Protein AF-K2AZQ9-F1 (afdb_monomer_lite)

Foldseek 3Di:
DVVVVVVVVVVVVVVVVVCVQLVVLLVLLLVLQVQLVVQLVVLVVCCVVVVNDLAVSLVSNVVSLVSSVVSLVVSCVSHPDHVVVSQVVSCVVPVPDDDNVRSVVVSVVSHDDDPPPPPDD

Structure (mmCIF, N/CA/C/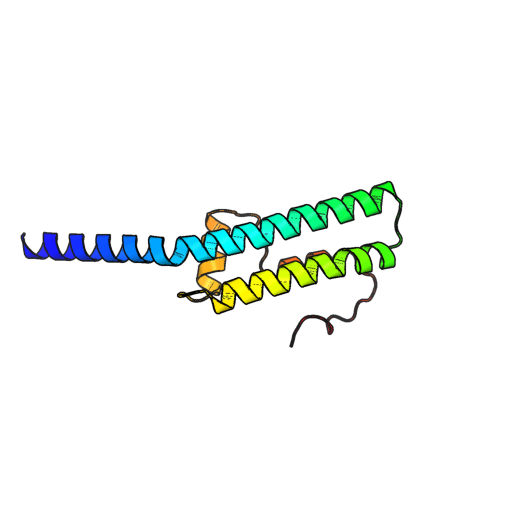O backbone):
data_AF-K2AZQ9-F1
#
_entry.id   AF-K2AZQ9-F1
#
loop_
_atom_site.group_PDB
_atom_site.id
_atom_site.type_symbol
_atom_site.label_atom_id
_atom_site.label_alt_id
_atom_site.label_comp_id
_atom_site.label_asym_id
_atom_site.label_entity_id
_atom_site.label_seq_id
_atom_site.pdbx_PDB_ins_code
_atom_site.Cartn_x
_atom_site.Cartn_y
_atom_site.Cartn_z
_atom_site.occupancy
_atom_site.B_iso_or_equiv
_atom_site.auth_seq_id
_atom_site.auth_comp_id
_atom_site.auth_asym_id
_atom_site.auth_atom_id
_atom_site.pdbx_PDB_model_num
ATOM 1 N N . MET A 1 1 ? -29.817 13.066 36.824 1.00 63.62 1 MET A N 1
ATOM 2 C CA . MET A 1 1 ? -28.479 13.628 36.520 1.00 63.62 1 MET A CA 1
ATOM 3 C C . MET A 1 1 ? -27.357 12.591 36.607 1.00 63.62 1 MET A C 1
ATOM 5 O O . MET A 1 1 ? -26.678 12.427 35.609 1.00 63.62 1 MET A O 1
ATOM 9 N N . LYS A 1 2 ? -27.202 11.823 37.703 1.00 74.19 2 LYS A N 1
ATOM 10 C CA . LYS A 1 2 ? -26.126 10.805 37.834 1.00 74.19 2 LYS A CA 1
ATOM 11 C C . LYS A 1 2 ? -26.073 9.779 36.684 1.00 74.19 2 LYS A C 1
ATOM 13 O O . LYS A 1 2 ? -25.006 9.536 36.141 1.00 74.19 2 LYS A O 1
ATOM 18 N N . TYR A 1 3 ? -27.222 9.246 36.258 1.00 81.12 3 TYR A N 1
ATOM 19 C CA . TYR A 1 3 ? -27.297 8.295 35.138 1.00 81.12 3 TYR A CA 1
ATOM 20 C C . TYR A 1 3 ? -26.881 8.900 33.791 1.00 81.12 3 TYR A C 1
ATOM 22 O O . TYR A 1 3 ? -26.202 8.248 33.011 1.00 81.12 3 TYR A O 1
ATOM 30 N N . ILE A 1 4 ? -27.228 10.168 33.546 1.00 86.62 4 ILE A N 1
ATOM 31 C CA . ILE A 1 4 ? -26.840 10.887 32.324 1.00 86.62 4 ILE A CA 1
ATOM 32 C C . ILE A 1 4 ? -25.318 11.069 32.291 1.00 86.62 4 ILE A C 1
ATOM 34 O O . ILE A 1 4 ? -24.695 10.815 31.265 1.00 86.62 4 ILE A O 1
ATOM 38 N N . SER A 1 5 ? -24.706 11.429 33.425 1.00 85.94 5 SER A N 1
ATOM 39 C CA . SER A 1 5 ? -23.249 11.551 33.548 1.00 85.94 5 SER A CA 1
ATOM 40 C C . SER A 1 5 ? -22.523 10.220 33.331 1.00 85.94 5 SER A C 1
ATOM 42 O O . SER A 1 5 ? -21.489 10.202 32.671 1.00 85.94 5 SER A O 1
ATOM 44 N N . ILE A 1 6 ? -23.069 9.108 33.837 1.00 91.56 6 ILE A N 1
ATOM 45 C CA . ILE A 1 6 ? -22.503 7.767 33.617 1.00 91.56 6 ILE A CA 1
ATOM 46 C C . ILE A 1 6 ? -22.573 7.393 32.132 1.00 91.56 6 ILE A C 1
ATOM 48 O O . ILE A 1 6 ? -21.566 6.974 31.574 1.00 91.56 6 ILE A O 1
ATOM 52 N N . ILE A 1 7 ? -23.717 7.608 31.473 1.00 91.56 7 ILE A N 1
ATOM 53 C CA . ILE A 1 7 ? -23.886 7.315 30.040 1.00 91.56 7 ILE A CA 1
ATOM 54 C C . ILE A 1 7 ? -22.907 8.140 29.192 1.00 91.56 7 ILE A C 1
ATOM 56 O O . ILE A 1 7 ? -22.238 7.590 28.319 1.00 91.56 7 ILE A O 1
ATOM 60 N N . LEU A 1 8 ? -22.779 9.441 29.469 1.00 91.81 8 LEU A N 1
ATOM 61 C CA . LEU A 1 8 ? -21.813 10.314 28.792 1.00 91.81 8 LEU A CA 1
ATOM 62 C C . LEU A 1 8 ? -20.374 9.820 28.969 1.00 91.81 8 LEU A C 1
ATOM 64 O O . LEU A 1 8 ? -19.630 9.750 27.992 1.00 91.81 8 LEU A O 1
ATOM 68 N N . LEU A 1 9 ? -19.994 9.430 30.189 1.00 93.31 9 LEU A N 1
ATOM 69 C CA . LEU A 1 9 ? -18.664 8.893 30.461 1.00 93.31 9 LEU A CA 1
ATOM 70 C C . LEU A 1 9 ? -18.417 7.587 29.693 1.00 93.31 9 LEU A C 1
ATOM 72 O O . LEU A 1 9 ? -17.362 7.430 29.082 1.00 93.31 9 LEU A O 1
ATOM 76 N N . SER A 1 10 ? -19.393 6.676 29.666 1.00 90.50 10 SER A N 1
ATOM 77 C CA . SER A 1 10 ? -19.294 5.422 28.912 1.00 90.50 10 SER A CA 1
ATOM 78 C C . SER A 1 10 ? -19.107 5.664 27.413 1.00 90.50 10 SER A C 1
ATOM 80 O O . SER A 1 10 ? -18.257 5.023 26.800 1.00 90.50 10 SER A O 1
ATOM 82 N N . ILE A 1 11 ? -19.835 6.621 26.827 1.00 92.56 11 ILE A N 1
ATOM 83 C CA . ILE A 1 11 ? -19.680 6.992 25.411 1.00 92.56 11 ILE A CA 1
ATOM 84 C C . ILE A 1 11 ? -18.267 7.523 25.142 1.00 92.56 11 ILE A C 1
ATOM 86 O O . ILE A 1 11 ? -17.626 7.093 24.185 1.00 92.56 11 ILE A O 1
ATOM 90 N N . ILE A 1 12 ? -17.753 8.412 25.998 1.00 91.62 12 ILE A N 1
ATOM 91 C CA . ILE A 1 12 ? -16.397 8.965 25.857 1.00 91.62 12 ILE A CA 1
ATOM 92 C C . ILE A 1 12 ? -15.347 7.850 25.912 1.00 91.62 12 ILE A C 1
ATOM 94 O O . ILE A 1 12 ? -14.459 7.803 25.062 1.00 91.62 12 ILE A O 1
ATOM 98 N N . VAL A 1 13 ? -15.465 6.924 26.866 1.00 92.38 13 VAL A N 1
ATOM 99 C CA . VAL A 1 13 ? -14.538 5.788 27.000 1.00 92.38 13 VAL A CA 1
ATOM 100 C C . VAL A 1 13 ? -14.565 4.900 25.754 1.00 92.38 13 VAL A C 1
ATOM 102 O O . VAL A 1 13 ? -13.505 4.527 25.253 1.00 92.38 13 VAL A O 1
ATOM 105 N N . ILE A 1 14 ? -15.750 4.611 25.210 1.00 89.00 14 ILE A N 1
ATOM 106 C CA . ILE A 1 14 ? -15.897 3.833 23.970 1.00 89.00 14 ILE A CA 1
ATOM 107 C C . ILE A 1 14 ? -15.221 4.547 22.793 1.00 89.00 14 ILE A C 1
ATOM 109 O O . ILE A 1 14 ? -14.503 3.912 22.022 1.00 89.00 14 ILE A O 1
ATOM 113 N N . ILE A 1 15 ? -15.406 5.864 22.667 1.00 86.75 15 ILE A N 1
ATOM 114 C CA . ILE A 1 15 ? -14.768 6.660 21.610 1.00 86.75 15 ILE A CA 1
ATOM 115 C C . ILE A 1 15 ? -13.241 6.605 21.744 1.00 86.75 15 ILE A C 1
ATOM 117 O O . ILE A 1 15 ? -12.550 6.348 20.761 1.00 86.75 15 ILE A O 1
ATOM 121 N N . ILE A 1 16 ? -12.703 6.794 22.951 1.00 86.50 16 ILE A N 1
ATOM 122 C CA . ILE A 1 16 ? -11.254 6.739 23.194 1.00 86.50 16 ILE A CA 1
ATOM 123 C C . ILE A 1 16 ? -10.698 5.351 22.852 1.00 86.50 16 ILE A C 1
ATOM 125 O O . ILE A 1 16 ? -9.686 5.253 22.159 1.00 86.50 16 ILE A O 1
ATOM 129 N N . LEU A 1 17 ? -11.376 4.280 23.272 1.00 84.94 17 LEU A N 1
ATOM 130 C CA . LEU A 1 17 ? -10.987 2.907 22.940 1.00 84.94 17 LEU A CA 1
ATOM 131 C C . LEU A 1 17 ? -10.970 2.671 21.427 1.00 84.94 17 LEU A C 1
ATOM 133 O O . LEU A 1 17 ? -10.007 2.105 20.912 1.00 84.94 17 LEU A O 1
ATOM 137 N N . MET A 1 18 ? -11.978 3.164 20.702 1.00 80.62 18 MET A N 1
ATOM 138 C CA . MET A 1 18 ? -12.003 3.106 19.238 1.00 80.62 18 MET A CA 1
ATOM 139 C C . MET A 1 18 ? -10.779 3.803 18.627 1.00 80.62 18 MET A C 1
ATOM 141 O O . MET A 1 18 ? -10.132 3.241 17.744 1.00 80.62 18 MET A O 1
ATOM 145 N N . PHE A 1 19 ? -10.402 4.992 19.106 1.00 80.44 19 PHE A N 1
ATOM 146 C CA . PHE A 1 19 ? -9.203 5.681 18.613 1.00 80.44 19 PHE A CA 1
ATOM 147 C C . PHE A 1 19 ? -7.917 4.901 18.908 1.00 80.44 19 PHE A C 1
ATOM 149 O O . PHE A 1 19 ? -7.085 4.748 18.013 1.00 80.44 19 PHE A O 1
ATOM 156 N N . ILE A 1 20 ? -7.762 4.361 20.119 1.00 81.69 20 ILE A N 1
ATOM 157 C CA . ILE A 1 20 ? -6.575 3.579 20.508 1.00 81.69 20 ILE A CA 1
ATOM 158 C C . ILE A 1 20 ? -6.425 2.333 19.628 1.00 81.69 20 ILE A C 1
ATOM 160 O O . ILE A 1 20 ? -5.324 2.027 19.180 1.00 81.69 20 ILE A O 1
ATOM 164 N N . ILE A 1 21 ? -7.529 1.642 19.342 1.00 80.62 21 ILE A N 1
ATOM 165 C CA . ILE A 1 21 ? -7.530 0.411 18.544 1.00 80.62 21 ILE A CA 1
ATOM 166 C C . ILE A 1 21 ? -7.255 0.702 17.061 1.00 80.62 21 ILE A C 1
ATOM 168 O O . ILE A 1 21 ? -6.559 -0.062 16.394 1.00 80.62 21 ILE A O 1
ATOM 172 N N . THR A 1 22 ? -7.781 1.807 16.529 1.00 78.81 22 THR A N 1
ATOM 173 C CA . THR A 1 22 ? -7.679 2.124 15.094 1.00 78.81 22 THR A CA 1
ATOM 174 C C . THR A 1 22 ? -6.379 2.823 14.702 1.00 78.81 22 THR A C 1
ATOM 176 O O . THR A 1 22 ? -5.876 2.602 13.597 1.00 78.81 22 THR A O 1
ATOM 179 N N . THR A 1 23 ? -5.802 3.630 15.596 1.00 82.88 23 THR A N 1
ATOM 180 C CA . THR A 1 23 ? -4.610 4.447 15.312 1.00 82.88 23 THR A CA 1
ATOM 181 C C . THR A 1 23 ? -3.409 3.629 14.813 1.00 82.88 23 THR A C 1
ATOM 183 O O . THR A 1 23 ? -2.839 4.006 13.787 1.00 82.88 23 THR A O 1
ATOM 186 N N . PRO A 1 24 ? -3.021 2.494 15.433 1.00 87.06 24 PRO A N 1
ATOM 187 C CA . PRO A 1 24 ? -1.880 1.703 14.971 1.00 87.06 24 PRO A CA 1
ATOM 188 C C . PRO A 1 24 ? -2.066 1.182 13.544 1.00 87.06 24 PRO A C 1
ATOM 190 O O . PRO A 1 24 ? -1.161 1.297 12.718 1.00 87.06 24 PRO A O 1
ATOM 193 N N . THR A 1 25 ? -3.255 0.661 13.224 1.00 88.88 25 THR A N 1
ATOM 194 C CA . THR A 1 25 ? -3.558 0.132 11.889 1.00 88.88 25 THR A CA 1
ATOM 195 C C . THR A 1 25 ? -3.553 1.240 10.837 1.00 88.88 25 THR A C 1
ATOM 197 O O . THR A 1 25 ? -2.974 1.070 9.764 1.00 88.88 25 THR A O 1
ATOM 200 N N . VAL A 1 26 ? -4.153 2.394 11.144 1.00 86.19 26 VAL A N 1
ATOM 201 C CA . VAL A 1 26 ? -4.190 3.548 10.232 1.00 86.19 26 VAL A CA 1
ATOM 202 C C . VAL A 1 26 ? -2.790 4.118 9.995 1.00 86.19 26 VAL A C 1
ATOM 204 O O . VAL A 1 26 ? -2.442 4.438 8.855 1.00 86.19 26 VAL A O 1
ATOM 207 N N . ASN A 1 27 ? -1.963 4.199 11.039 1.00 87.81 27 ASN A N 1
ATOM 208 C CA . ASN A 1 27 ? -0.574 4.638 10.927 1.00 87.81 27 ASN A CA 1
ATOM 209 C C . ASN A 1 27 ? 0.251 3.668 10.084 1.00 87.81 27 ASN A C 1
ATOM 211 O O . ASN A 1 27 ? 0.975 4.104 9.190 1.00 87.81 27 ASN A O 1
ATOM 215 N N . LYS A 1 28 ? 0.098 2.359 10.310 1.00 89.25 28 LYS A N 1
ATOM 216 C CA . LYS A 1 28 ? 0.797 1.333 9.532 1.00 89.25 28 LYS A CA 1
ATOM 217 C C . LYS A 1 28 ? 0.398 1.373 8.056 1.00 89.25 28 LYS A C 1
ATOM 219 O O . LYS A 1 28 ? 1.274 1.393 7.199 1.00 89.25 28 LYS A O 1
ATOM 224 N N . LEU A 1 29 ? -0.898 1.485 7.751 1.00 89.06 29 LEU A N 1
ATOM 225 C CA . LEU A 1 29 ? -1.379 1.659 6.376 1.00 89.06 29 LEU A CA 1
ATOM 226 C C . LEU A 1 29 ? -0.803 2.927 5.732 1.00 89.06 29 LEU A C 1
ATOM 228 O O . LEU A 1 29 ? -0.328 2.901 4.597 1.00 89.06 29 LEU A O 1
ATOM 232 N N . SER A 1 30 ? -0.813 4.034 6.476 1.00 86.00 30 SER A N 1
ATOM 233 C CA . SER A 1 30 ? -0.253 5.310 6.024 1.00 86.00 30 SER A CA 1
ATOM 234 C C . SER A 1 30 ? 1.247 5.222 5.752 1.00 86.00 30 SER A C 1
ATOM 236 O O . SER A 1 30 ? 1.729 5.883 4.834 1.00 86.00 30 SER A O 1
ATOM 238 N N . TYR A 1 31 ? 1.976 4.422 6.533 1.00 89.31 31 TYR A N 1
ATOM 239 C CA . TYR A 1 31 ? 3.392 4.140 6.323 1.00 89.31 31 TYR A CA 1
ATOM 240 C C . TYR A 1 31 ? 3.614 3.300 5.059 1.00 89.31 31 TYR A C 1
ATOM 242 O O . TYR A 1 31 ? 4.351 3.744 4.183 1.00 89.31 31 TYR A O 1
ATOM 250 N N . CYS A 1 32 ? 2.895 2.180 4.893 1.00 89.38 32 CYS A N 1
ATOM 251 C CA . CYS A 1 32 ? 2.967 1.336 3.688 1.00 89.38 32 CYS A CA 1
ATOM 252 C C . CYS A 1 32 ? 2.792 2.151 2.396 1.00 89.38 32 CYS A C 1
ATOM 254 O O . CYS A 1 32 ? 3.508 1.970 1.414 1.00 89.38 32 CYS A O 1
ATOM 256 N N . LEU A 1 33 ? 1.821 3.065 2.398 1.00 86.06 33 LEU A N 1
ATOM 257 C CA . LEU A 1 33 ? 1.525 3.916 1.248 1.00 86.06 33 LEU A CA 1
ATOM 258 C C . LEU A 1 33 ? 2.572 4.999 1.023 1.00 86.06 33 LEU A C 1
ATOM 260 O O . LEU A 1 33 ? 2.825 5.376 -0.118 1.00 86.06 33 LEU A O 1
ATOM 264 N N . ASN A 1 34 ? 3.155 5.527 2.096 1.00 87.94 34 ASN A N 1
ATOM 265 C CA . ASN A 1 34 ? 4.220 6.508 1.983 1.00 87.94 34 ASN A CA 1
ATOM 266 C C . ASN A 1 34 ? 5.467 5.884 1.352 1.00 87.94 34 ASN A C 1
ATOM 268 O O . ASN A 1 34 ? 5.988 6.447 0.395 1.00 87.94 34 ASN A O 1
ATOM 272 N N . GLU A 1 35 ? 5.871 4.705 1.827 1.00 90.75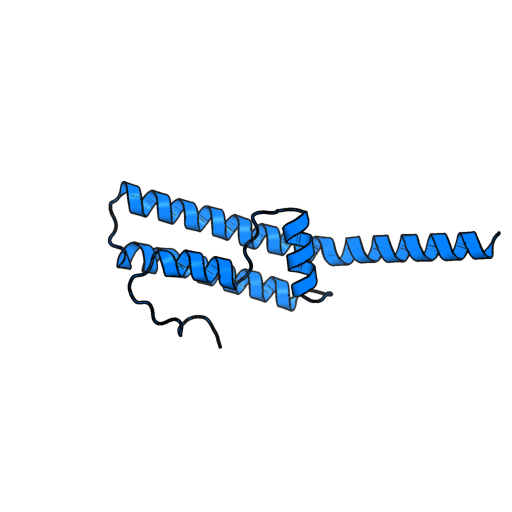 35 GLU A N 1
ATOM 273 C CA . GLU A 1 35 ? 6.979 3.938 1.248 1.00 90.75 35 GLU A CA 1
ATOM 274 C C . GLU A 1 35 ? 6.715 3.620 -0.225 1.00 90.75 35 GLU A C 1
ATOM 276 O O . GLU A 1 35 ? 7.531 3.954 -1.079 1.00 90.75 35 GLU A O 1
ATOM 281 N N . TYR A 1 36 ? 5.528 3.092 -0.549 1.00 89.56 36 TYR A N 1
ATOM 282 C CA . TYR A 1 36 ? 5.135 2.846 -1.938 1.00 89.56 36 TYR A CA 1
ATOM 283 C C . TYR A 1 36 ? 5.258 4.101 -2.813 1.00 89.56 36 TYR A C 1
ATOM 285 O O . TYR A 1 36 ? 5.878 4.056 -3.871 1.00 89.56 36 TYR A O 1
ATOM 293 N N . ASN A 1 37 ? 4.697 5.232 -2.373 1.00 87.88 37 ASN A N 1
ATOM 294 C CA . ASN A 1 37 ? 4.727 6.473 -3.146 1.00 87.88 37 ASN A CA 1
ATOM 295 C C . ASN A 1 37 ? 6.152 7.003 -3.335 1.00 87.88 37 ASN A C 1
ATOM 297 O O . ASN A 1 37 ? 6.465 7.514 -4.408 1.00 87.88 37 ASN A O 1
ATOM 301 N N . ILE A 1 38 ? 7.003 6.910 -2.310 1.00 91.19 38 ILE A N 1
ATOM 302 C CA . ILE A 1 38 ? 8.403 7.338 -2.391 1.00 91.19 38 ILE A CA 1
ATOM 303 C C . ILE A 1 38 ? 9.151 6.458 -3.390 1.00 91.19 38 ILE A C 1
ATOM 305 O O . ILE A 1 38 ? 9.729 6.982 -4.342 1.00 91.19 38 ILE A O 1
ATOM 309 N N . SER A 1 39 ? 9.091 5.137 -3.219 1.00 92.62 39 SER A N 1
ATOM 310 C CA . SER A 1 39 ? 9.754 4.188 -4.112 1.00 92.62 39 SER A CA 1
ATOM 311 C C . SER A 1 39 ? 9.266 4.347 -5.549 1.00 92.62 39 SER A C 1
ATOM 313 O O . SER A 1 39 ? 10.079 4.477 -6.460 1.00 92.62 39 SER A O 1
ATOM 315 N N . MET A 1 40 ? 7.950 4.420 -5.760 1.00 89.12 40 MET A N 1
ATOM 316 C CA . MET A 1 40 ? 7.374 4.525 -7.098 1.00 89.12 40 MET A CA 1
ATOM 317 C C . MET A 1 40 ? 7.723 5.852 -7.779 1.00 89.12 40 MET A C 1
ATOM 319 O O . MET A 1 40 ? 8.056 5.871 -8.962 1.00 89.12 40 MET A O 1
ATOM 323 N N . ASN A 1 41 ? 7.711 6.967 -7.041 1.00 89.62 41 ASN A N 1
ATOM 324 C CA . ASN A 1 41 ? 8.150 8.253 -7.584 1.00 89.62 41 ASN A CA 1
ATOM 325 C C . ASN A 1 41 ? 9.636 8.243 -7.947 1.00 89.62 41 ASN A C 1
ATOM 327 O O . ASN A 1 41 ? 9.996 8.785 -8.990 1.00 89.62 41 ASN A O 1
ATOM 331 N N . ASN A 1 42 ? 10.487 7.616 -7.133 1.00 92.19 42 ASN A N 1
ATOM 332 C CA . ASN A 1 42 ? 11.910 7.485 -7.443 1.00 92.19 42 ASN A CA 1
ATOM 333 C C . ASN A 1 42 ? 12.118 6.683 -8.733 1.00 92.19 42 ASN A C 1
ATOM 335 O O . ASN A 1 42 ? 12.856 7.127 -9.611 1.00 92.19 42 ASN A O 1
ATOM 339 N N . THR A 1 43 ? 11.403 5.569 -8.897 1.00 90.62 43 THR A N 1
ATOM 340 C CA . THR A 1 43 ? 11.430 4.755 -10.122 1.00 90.62 43 THR A CA 1
ATOM 341 C C . THR A 1 43 ? 10.918 5.529 -11.333 1.00 90.62 43 THR A C 1
ATOM 343 O O . THR A 1 43 ? 11.533 5.493 -12.396 1.00 90.62 43 THR A O 1
ATOM 346 N N . LEU A 1 44 ? 9.842 6.305 -11.183 1.00 87.44 44 LEU A N 1
ATOM 347 C CA . LEU A 1 44 ? 9.334 7.170 -12.249 1.00 87.44 44 LEU A CA 1
ATOM 348 C C . LEU A 1 44 ? 10.354 8.237 -12.659 1.00 87.44 44 LEU A C 1
ATOM 350 O O . LEU A 1 44 ? 10.561 8.449 -13.857 1.00 87.44 44 LEU A O 1
ATOM 354 N N . VAL A 1 45 ? 10.993 8.897 -11.691 1.00 92.25 45 VAL A N 1
ATOM 355 C CA . VAL A 1 45 ? 12.042 9.896 -11.941 1.00 92.25 45 VAL A CA 1
ATOM 356 C C . VAL A 1 45 ? 13.228 9.255 -12.660 1.00 92.25 45 VAL A C 1
ATOM 358 O O . VAL A 1 45 ? 13.624 9.771 -13.705 1.00 92.25 45 VAL A O 1
ATOM 361 N N . ALA A 1 46 ? 13.718 8.112 -12.171 1.00 92.88 46 ALA A N 1
ATOM 362 C CA . ALA A 1 46 ? 14.808 7.357 -12.788 1.00 92.88 46 ALA A CA 1
ATOM 363 C C . ALA A 1 46 ? 14.466 6.936 -14.226 1.00 92.88 46 ALA A C 1
ATOM 365 O O . ALA A 1 46 ? 15.248 7.171 -15.149 1.00 92.88 46 ALA A O 1
ATOM 366 N N . SER A 1 47 ? 13.250 6.423 -14.450 1.00 91.69 47 SER A N 1
ATOM 367 C CA . SER A 1 47 ? 12.798 6.018 -15.786 1.00 91.69 47 SER A CA 1
ATOM 368 C C . SER A 1 47 ? 12.829 7.171 -16.789 1.00 91.69 47 SER A C 1
ATOM 370 O O . SER A 1 47 ? 13.207 6.980 -17.945 1.00 91.69 47 SER A O 1
ATOM 372 N N . ARG A 1 48 ? 12.489 8.389 -16.344 1.00 90.94 48 ARG A N 1
ATOM 373 C CA . ARG A 1 48 ? 12.497 9.589 -17.187 1.00 90.94 48 ARG A CA 1
ATOM 374 C C . ARG A 1 48 ? 13.911 10.096 -17.433 1.00 90.94 48 ARG A C 1
ATOM 376 O O . ARG A 1 48 ? 14.224 10.442 -18.571 1.00 90.94 48 ARG A O 1
ATOM 383 N N . SER A 1 49 ? 14.756 10.148 -16.401 1.00 95.75 49 SER A N 1
ATOM 384 C CA . SER A 1 49 ? 16.134 10.638 -16.534 1.00 95.75 49 SER A CA 1
ATOM 385 C C . SER A 1 49 ? 16.991 9.720 -17.398 1.00 95.75 49 SER A C 1
ATOM 387 O O . SER A 1 49 ? 17.781 10.196 -18.208 1.00 95.75 49 SER A O 1
ATOM 389 N N . GLU A 1 50 ? 16.802 8.410 -17.266 1.00 94.38 50 GLU A N 1
ATOM 390 C CA . GLU A 1 50 ? 17.575 7.394 -17.984 1.00 94.38 50 GLU A CA 1
ATOM 391 C C . GLU A 1 50 ? 16.895 6.917 -19.275 1.00 94.38 50 GLU A C 1
ATOM 393 O O . GLU A 1 50 ? 17.429 6.049 -19.964 1.00 94.38 50 GLU A O 1
ATOM 398 N N . LYS A 1 51 ? 15.726 7.478 -19.617 1.00 91.31 51 LYS A N 1
ATOM 399 C CA . LYS A 1 51 ? 14.930 7.117 -20.803 1.00 91.31 51 LYS A CA 1
ATOM 400 C C . LYS A 1 51 ? 14.692 5.606 -20.909 1.00 91.31 51 LYS A C 1
ATOM 402 O O . LYS A 1 51 ? 14.915 5.004 -21.959 1.00 91.31 51 LYS A O 1
ATOM 407 N N . TRP A 1 52 ? 14.265 4.988 -19.810 1.00 90.94 52 TRP A N 1
ATOM 408 C CA . TRP A 1 52 ? 13.958 3.560 -19.787 1.00 90.94 52 TRP A CA 1
ATOM 409 C C . TRP A 1 52 ? 12.855 3.211 -20.786 1.00 90.94 52 TRP A C 1
ATOM 411 O O . TRP A 1 52 ? 11.940 4.002 -21.030 1.00 90.94 52 TRP A O 1
ATOM 421 N N . SER A 1 53 ? 12.918 1.993 -21.328 1.00 88.75 53 SER A N 1
ATOM 422 C CA . SER A 1 53 ? 11.756 1.411 -21.991 1.00 88.75 53 SER A CA 1
ATOM 423 C C . SER A 1 53 ? 10.633 1.206 -20.973 1.00 88.75 53 SER A C 1
ATOM 425 O O . SER A 1 53 ? 10.875 1.096 -19.765 1.00 88.75 53 SER A O 1
ATOM 427 N N . LYS A 1 54 ? 9.391 1.142 -21.456 1.00 83.69 54 LYS A N 1
ATOM 428 C CA . LYS A 1 54 ? 8.235 0.912 -20.583 1.00 83.69 54 LYS A CA 1
ATOM 429 C C . LYS A 1 54 ? 8.322 -0.448 -19.887 1.00 83.69 54 LYS A C 1
ATOM 431 O O . LYS A 1 54 ? 7.974 -0.554 -18.719 1.00 83.69 54 LYS A O 1
ATOM 436 N N . GLU A 1 55 ? 8.875 -1.457 -20.554 1.00 86.88 55 GLU A N 1
ATOM 437 C CA . GLU A 1 55 ? 9.115 -2.788 -19.988 1.00 86.88 55 GLU A CA 1
ATOM 438 C C . GLU A 1 55 ? 10.091 -2.720 -18.812 1.00 86.88 55 GLU A C 1
ATOM 440 O O . GLU A 1 55 ? 9.829 -3.296 -17.760 1.00 86.88 55 GLU A O 1
ATOM 445 N N . LYS A 1 56 ? 11.186 -1.960 -18.948 1.00 88.50 56 LYS A N 1
ATOM 446 C CA . LYS A 1 56 ? 12.134 -1.772 -17.846 1.00 88.50 56 LYS A CA 1
ATOM 447 C C . LYS A 1 56 ? 11.485 -1.013 -16.688 1.00 88.50 56 LYS A C 1
ATOM 449 O O . LYS A 1 56 ? 11.615 -1.432 -15.545 1.00 88.50 56 LYS A O 1
ATOM 454 N N . ALA A 1 57 ? 10.753 0.067 -16.967 1.00 87.25 57 ALA A N 1
ATOM 455 C CA . ALA A 1 57 ? 10.029 0.806 -15.929 1.00 87.25 57 ALA A CA 1
ATOM 456 C C . ALA A 1 57 ? 9.001 -0.073 -15.190 1.00 87.25 57 ALA A C 1
ATOM 458 O O . ALA A 1 57 ? 8.853 0.042 -13.973 1.00 87.25 57 ALA A O 1
ATOM 459 N N . CYS A 1 58 ? 8.336 -0.974 -15.913 1.00 87.25 58 CYS A N 1
ATOM 460 C CA . CYS A 1 58 ? 7.407 -1.949 -15.357 1.00 87.25 58 CYS A CA 1
ATOM 461 C C . CYS A 1 58 ? 8.116 -2.963 -14.443 1.00 87.25 58 CYS A C 1
ATOM 463 O O . CYS A 1 58 ? 7.738 -3.106 -13.280 1.00 87.25 58 CYS A O 1
ATOM 465 N N . GLU A 1 5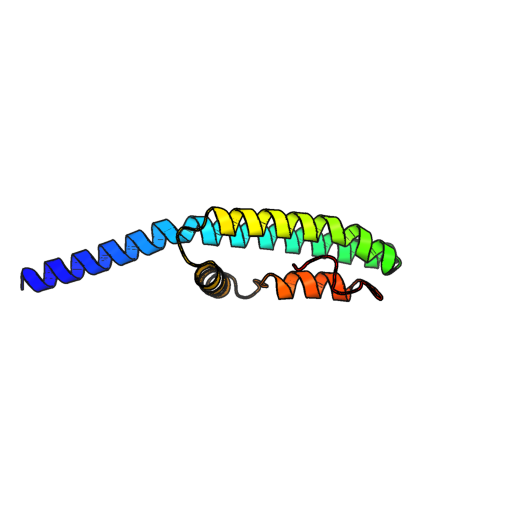9 ? 9.180 -3.619 -14.914 1.00 90.12 59 GLU A N 1
ATOM 466 C CA . GLU A 1 59 ? 9.903 -4.619 -14.114 1.00 90.12 59 GLU A CA 1
ATOM 467 C C . GLU A 1 59 ? 10.542 -4.009 -12.853 1.00 90.12 59 GLU A C 1
ATOM 469 O O . GLU A 1 59 ? 10.478 -4.613 -11.784 1.00 90.12 59 GLU A O 1
ATOM 474 N N . GLU A 1 60 ? 11.041 -2.773 -12.925 1.00 90.75 60 GLU A N 1
ATOM 475 C CA . GLU A 1 60 ? 11.549 -2.033 -11.756 1.00 90.75 60 GLU A CA 1
ATOM 476 C C . GLU A 1 60 ? 10.425 -1.582 -10.798 1.00 90.75 60 GLU A C 1
ATOM 478 O O . GLU A 1 60 ? 10.633 -1.421 -9.593 1.00 90.75 60 GLU A O 1
ATOM 483 N N . GLY A 1 61 ? 9.201 -1.392 -11.300 1.00 89.69 61 GLY A N 1
ATOM 484 C CA . GLY A 1 61 ? 8.026 -1.058 -10.487 1.00 89.69 61 GLY A CA 1
ATOM 485 C C . GLY A 1 61 ? 7.407 -2.261 -9.764 1.00 89.69 61 GLY A C 1
ATOM 486 O O . GLY A 1 61 ? 6.779 -2.104 -8.712 1.00 89.69 61 GLY A O 1
ATOM 487 N N . LYS A 1 62 ? 7.587 -3.471 -10.296 1.00 90.06 62 LYS A N 1
ATOM 488 C CA . LYS A 1 62 ? 7.033 -4.723 -9.760 1.00 90.06 62 LYS A CA 1
ATOM 489 C C . LYS A 1 62 ? 7.438 -5.030 -8.309 1.00 90.06 62 LYS A C 1
ATOM 491 O O . LYS A 1 62 ? 6.539 -5.317 -7.513 1.00 90.06 62 LYS A O 1
ATOM 496 N N . PRO A 1 63 ? 8.720 -4.938 -7.895 1.00 91.25 63 PRO A N 1
ATOM 497 C CA . PRO A 1 63 ? 9.097 -5.173 -6.498 1.00 91.25 63 PRO A CA 1
ATOM 498 C C . PRO A 1 63 ? 8.463 -4.155 -5.537 1.00 91.25 63 PRO A C 1
ATOM 500 O O . PRO A 1 63 ? 8.138 -4.495 -4.400 1.00 91.25 63 PRO A O 1
ATOM 503 N N . ILE A 1 64 ? 8.212 -2.926 -5.994 1.00 91.69 64 ILE A N 1
ATOM 504 C CA . ILE A 1 64 ? 7.561 -1.872 -5.201 1.00 91.69 64 ILE A CA 1
ATOM 505 C C . ILE A 1 64 ? 6.097 -2.234 -4.941 1.00 91.69 64 ILE A C 1
ATOM 507 O O . ILE A 1 64 ? 5.596 -2.077 -3.824 1.00 91.69 64 ILE A O 1
ATOM 511 N N . LEU A 1 65 ? 5.417 -2.769 -5.958 1.00 89.50 65 LEU A N 1
ATOM 512 C CA . LEU A 1 65 ? 4.046 -3.248 -5.828 1.00 89.50 65 LEU A CA 1
ATOM 513 C C . LEU A 1 65 ? 3.953 -4.490 -4.925 1.00 89.50 65 LEU A C 1
ATOM 515 O O . LEU A 1 65 ? 3.039 -4.581 -4.106 1.00 89.50 65 LEU A O 1
ATOM 519 N N . GLN A 1 66 ? 4.920 -5.409 -5.007 1.00 89.88 66 GLN A N 1
ATOM 520 C CA . GLN A 1 66 ? 5.008 -6.563 -4.102 1.00 89.88 66 GLN A CA 1
ATOM 521 C C . GLN A 1 66 ? 5.236 -6.138 -2.646 1.00 89.88 66 GLN A C 1
ATOM 523 O O . GLN A 1 66 ? 4.555 -6.635 -1.748 1.00 89.88 66 GLN A O 1
ATOM 528 N N . MET A 1 67 ? 6.140 -5.182 -2.409 1.00 91.06 67 MET A N 1
ATOM 529 C CA . MET A 1 67 ? 6.367 -4.594 -1.086 1.00 91.06 67 MET A CA 1
ATOM 530 C C . MET A 1 67 ? 5.076 -3.980 -0.532 1.00 91.06 67 MET A C 1
ATOM 532 O O . MET A 1 67 ? 4.710 -4.228 0.620 1.00 91.06 67 MET A O 1
ATOM 536 N N . TRP A 1 68 ? 4.361 -3.213 -1.359 1.00 90.19 68 TRP A N 1
ATOM 537 C CA . TRP A 1 68 ? 3.074 -2.641 -0.980 1.00 90.19 68 TRP A CA 1
ATOM 538 C C . TRP A 1 68 ? 2.038 -3.724 -0.646 1.00 90.19 68 TRP A C 1
ATOM 540 O O . TRP A 1 68 ? 1.398 -3.632 0.401 1.00 90.19 68 TRP A O 1
ATOM 550 N N . SER A 1 69 ? 1.915 -4.768 -1.473 1.00 89.50 69 SER A N 1
ATOM 551 C CA . SER A 1 69 ? 0.965 -5.870 -1.261 1.00 89.50 69 SER A CA 1
ATOM 552 C C . SER A 1 69 ? 1.251 -6.613 0.047 1.00 89.50 69 SER A C 1
ATOM 554 O O . SER A 1 69 ? 0.348 -6.788 0.866 1.00 89.50 69 SER A O 1
ATOM 556 N N . ALA A 1 70 ? 2.517 -6.947 0.318 1.00 91.19 70 ALA A N 1
ATOM 557 C CA . ALA A 1 70 ? 2.921 -7.578 1.573 1.00 91.19 70 ALA A CA 1
ATOM 558 C C . ALA A 1 70 ? 2.616 -6.689 2.793 1.00 91.19 70 ALA A C 1
ATOM 560 O O . ALA A 1 70 ? 2.097 -7.160 3.810 1.00 91.19 70 ALA A O 1
ATOM 561 N N . CYS A 1 71 ? 2.887 -5.385 2.689 1.00 91.31 71 CYS A N 1
ATOM 562 C CA . CYS A 1 71 ? 2.590 -4.430 3.753 1.00 91.31 71 CYS A CA 1
ATOM 563 C C . CYS A 1 71 ? 1.075 -4.308 3.991 1.00 91.31 71 CYS A C 1
ATOM 565 O O . CYS A 1 71 ? 0.625 -4.375 5.137 1.00 91.31 71 CYS A O 1
ATOM 567 N N . ASN A 1 72 ? 0.280 -4.212 2.921 1.00 89.69 72 ASN A N 1
ATOM 568 C CA . ASN A 1 72 ? -1.181 -4.158 2.975 1.00 89.69 72 ASN A CA 1
ATOM 569 C C . ASN A 1 72 ? -1.777 -5.433 3.593 1.00 89.69 72 ASN A C 1
ATOM 571 O O . ASN A 1 72 ? -2.599 -5.345 4.504 1.00 89.69 72 ASN A O 1
ATOM 575 N N . ALA A 1 73 ? -1.308 -6.613 3.184 1.00 90.06 73 ALA A N 1
ATOM 576 C CA . ALA A 1 73 ? -1.719 -7.887 3.772 1.00 90.06 73 ALA A CA 1
ATOM 577 C C . ALA A 1 73 ? -1.405 -7.940 5.277 1.00 90.06 73 ALA A C 1
ATOM 579 O O . ALA A 1 73 ? -2.241 -8.350 6.083 1.00 90.06 73 ALA A O 1
ATOM 580 N N . SER A 1 74 ? -0.237 -7.438 5.688 1.00 90.69 74 SER A N 1
ATOM 581 C CA . SER A 1 74 ? 0.133 -7.346 7.104 1.00 90.69 74 SER A CA 1
ATOM 582 C C . SER A 1 74 ? -0.745 -6.362 7.891 1.00 90.69 74 SER A C 1
ATOM 584 O O . SER A 1 74 ? -0.994 -6.571 9.079 1.00 90.69 74 SER A O 1
ATOM 586 N N . VAL A 1 75 ? -1.226 -5.282 7.266 1.00 89.94 75 VAL A N 1
ATOM 587 C CA . VAL A 1 75 ? -2.219 -4.374 7.868 1.00 89.94 75 VAL A CA 1
ATOM 588 C C . VAL A 1 75 ? -3.565 -5.083 8.018 1.00 89.94 75 VAL A C 1
ATOM 590 O O . VAL A 1 75 ? -4.175 -4.987 9.081 1.00 89.94 75 VAL A O 1
ATOM 593 N N . GLN A 1 76 ? -4.008 -5.814 6.991 1.00 88.56 76 GLN A N 1
ATOM 594 C CA . GLN A 1 76 ? -5.268 -6.563 7.007 1.00 88.56 76 GLN A CA 1
ATOM 595 C C . GLN A 1 76 ? -5.287 -7.629 8.105 1.00 88.56 76 GLN A C 1
ATOM 597 O O . GLN A 1 76 ? -6.241 -7.686 8.875 1.00 88.56 76 GLN A O 1
ATOM 602 N N . GLN A 1 77 ? -4.215 -8.413 8.234 1.00 89.12 77 GLN A N 1
ATOM 603 C CA . GLN A 1 77 ? -4.102 -9.470 9.247 1.00 89.12 77 GLN A CA 1
ATOM 604 C C . GLN A 1 77 ? -4.072 -8.937 10.686 1.00 89.12 77 GLN A C 1
ATOM 606 O O . GLN A 1 77 ? -4.522 -9.616 11.603 1.00 89.12 77 GLN A O 1
ATOM 611 N N . GLN A 1 78 ? -3.527 -7.737 10.896 1.00 87.31 78 GLN A N 1
ATOM 612 C CA . GLN A 1 78 ? -3.389 -7.133 12.227 1.00 87.31 78 GLN A CA 1
ATOM 613 C C . GLN A 1 78 ? -4.536 -6.180 12.575 1.00 87.31 78 GLN A C 1
ATOM 615 O O . GLN A 1 78 ? -4.532 -5.579 13.652 1.00 87.31 78 GLN A O 1
ATOM 620 N N . SER A 1 79 ? -5.498 -5.981 11.671 1.00 86.50 79 SER A N 1
ATOM 621 C CA . SER A 1 79 ? -6.576 -5.034 11.910 1.00 86.50 79 SER A CA 1
ATOM 622 C C . SER A 1 79 ? -7.646 -5.630 12.816 1.00 86.50 79 SER A C 1
ATOM 624 O O . SER A 1 79 ? -8.234 -6.665 12.521 1.00 86.50 79 SER A O 1
ATOM 626 N N . LEU A 1 80 ? -7.941 -4.923 13.905 1.00 86.00 80 LEU A N 1
ATOM 627 C CA . LEU A 1 80 ? -9.049 -5.239 14.811 1.00 86.00 80 LEU A CA 1
ATOM 628 C C . LEU A 1 80 ? -10.388 -4.652 14.335 1.00 86.00 80 LEU A C 1
ATOM 630 O O . LEU A 1 80 ? -11.414 -4.833 14.987 1.00 86.00 80 LEU A O 1
ATOM 634 N N . ILE A 1 81 ? -10.384 -3.927 13.214 1.00 84.12 81 ILE A N 1
ATOM 635 C CA . ILE A 1 81 ? -11.569 -3.323 12.606 1.00 84.12 81 ILE A CA 1
ATOM 636 C C . ILE A 1 81 ? -11.627 -3.661 11.110 1.00 84.12 81 ILE A C 1
ATOM 638 O O . ILE A 1 81 ? -10.609 -3.998 10.511 1.00 84.12 81 ILE A O 1
ATOM 642 N N . PRO A 1 82 ? -12.795 -3.559 10.455 1.00 86.25 82 PRO A N 1
ATOM 643 C CA . PRO A 1 82 ? -12.884 -3.813 9.021 1.00 86.25 82 PRO A CA 1
ATOM 644 C C . PRO A 1 82 ? -11.922 -2.920 8.224 1.00 86.25 82 PRO A C 1
ATOM 646 O O . PRO A 1 82 ? -11.956 -1.693 8.357 1.00 86.25 82 PRO A O 1
ATOM 649 N N . ILE A 1 83 ? -11.112 -3.512 7.339 1.00 84.12 83 ILE A N 1
ATOM 650 C CA . ILE A 1 83 ? -10.094 -2.774 6.570 1.00 84.12 83 ILE A CA 1
ATOM 651 C C . ILE A 1 83 ? -10.693 -1.628 5.739 1.00 84.12 83 ILE A C 1
ATOM 653 O O . ILE A 1 83 ? -10.087 -0.570 5.587 1.00 84.12 83 ILE A O 1
ATOM 657 N N . ALA A 1 84 ? -11.933 -1.779 5.266 1.00 84.31 84 ALA A N 1
ATOM 658 C CA . ALA A 1 84 ? -12.652 -0.723 4.558 1.00 84.31 84 ALA A CA 1
ATOM 659 C C . ALA A 1 84 ? -12.823 0.550 5.411 1.00 84.31 84 ALA A C 1
ATOM 661 O O . ALA A 1 84 ? -12.748 1.663 4.887 1.00 84.31 84 ALA A O 1
ATOM 662 N N . LEU A 1 85 ? -13.033 0.403 6.723 1.00 84.06 85 LEU A N 1
ATOM 663 C CA . LEU A 1 85 ? -13.110 1.528 7.652 1.00 84.06 85 LEU A CA 1
ATOM 664 C C . LEU A 1 85 ? -11.725 2.148 7.872 1.00 84.06 85 LEU A C 1
ATOM 666 O O . LEU A 1 85 ? -11.607 3.371 7.847 1.00 84.06 85 LEU A O 1
ATOM 670 N N . VAL A 1 86 ? -10.680 1.322 7.993 1.00 85.31 86 VAL A N 1
ATOM 671 C CA . VAL A 1 86 ? -9.283 1.783 8.084 1.00 85.31 86 VAL A CA 1
ATOM 672 C C . VAL A 1 86 ? -8.929 2.656 6.880 1.00 85.31 86 VAL A C 1
ATOM 674 O O . VAL A 1 86 ? -8.439 3.764 7.070 1.00 85.31 86 VAL A O 1
ATOM 677 N N . TYR A 1 87 ? -9.235 2.216 5.654 1.00 83.56 87 TYR A N 1
ATOM 678 C CA . TYR A 1 87 ? -8.994 3.002 4.438 1.00 83.56 87 TYR A CA 1
ATOM 679 C C . TYR A 1 87 ? -9.758 4.330 4.427 1.00 83.56 87 TYR A C 1
ATOM 681 O O . TYR A 1 87 ? -9.204 5.346 4.007 1.00 83.56 87 TYR A O 1
ATOM 689 N N . LYS A 1 88 ? -11.011 4.357 4.903 1.00 85.06 88 LYS A N 1
ATOM 690 C CA . LYS A 1 88 ? -11.790 5.603 5.012 1.00 85.06 88 LYS A CA 1
ATOM 691 C C . LYS A 1 88 ? -11.156 6.576 6.004 1.00 85.06 88 LYS A C 1
ATOM 693 O O . LYS A 1 88 ? -10.972 7.741 5.661 1.00 85.06 88 LYS A O 1
ATOM 698 N N . ILE A 1 89 ? -10.786 6.101 7.195 1.00 82.62 89 ILE A N 1
ATOM 699 C CA . ILE A 1 89 ? -10.126 6.922 8.221 1.00 82.62 89 ILE A CA 1
ATOM 700 C C . ILE A 1 89 ? -8.776 7.424 7.701 1.00 82.62 89 ILE A C 1
ATOM 702 O O . ILE A 1 89 ? -8.489 8.618 7.763 1.00 82.62 89 ILE A O 1
ATOM 706 N N . ALA A 1 90 ? -7.978 6.532 7.116 1.00 82.12 90 ALA A N 1
ATOM 707 C CA . ALA A 1 90 ? -6.691 6.874 6.533 1.00 82.12 90 ALA A CA 1
ATOM 708 C C . ALA A 1 90 ? -6.839 7.942 5.439 1.00 82.12 90 ALA A C 1
ATOM 710 O O . ALA A 1 90 ? -6.076 8.900 5.434 1.00 82.12 90 ALA A O 1
ATOM 711 N N . LYS A 1 91 ? -7.857 7.852 4.572 1.00 80.19 91 LYS A N 1
ATOM 712 C CA . LYS A 1 91 ? -8.135 8.863 3.539 1.00 80.19 91 LYS A CA 1
ATOM 713 C C . LYS A 1 91 ? -8.545 10.222 4.117 1.00 80.19 91 LYS A C 1
ATOM 715 O O . LYS A 1 91 ? -8.199 11.244 3.537 1.00 80.19 91 LYS A O 1
ATOM 720 N N . ILE A 1 92 ? -9.249 10.258 5.249 1.00 81.50 92 ILE A N 1
ATOM 721 C CA . ILE A 1 92 ? -9.588 11.519 5.933 1.00 81.50 92 ILE A CA 1
ATOM 722 C C . ILE A 1 92 ? -8.318 12.194 6.468 1.00 81.50 92 ILE A C 1
ATOM 724 O O . ILE A 1 92 ? -8.141 13.396 6.299 1.00 81.50 92 ILE A O 1
ATOM 728 N N . ILE A 1 93 ? -7.417 11.416 7.072 1.00 75.62 93 ILE A N 1
ATOM 729 C CA . ILE A 1 93 ? -6.163 11.927 7.648 1.00 75.62 93 ILE A CA 1
ATOM 730 C C . ILE A 1 93 ? -5.141 12.257 6.545 1.00 75.62 93 ILE A C 1
ATOM 732 O O . ILE A 1 93 ? -4.385 13.222 6.650 1.00 75.62 93 ILE A O 1
ATOM 736 N N . LYS A 1 94 ? -5.122 11.469 5.466 1.00 71.19 94 LYS A N 1
ATOM 737 C CA . LYS A 1 94 ? -4.242 11.617 4.305 1.00 71.19 94 LYS A CA 1
ATOM 738 C C . LYS A 1 94 ? -5.045 11.455 3.000 1.00 71.19 94 LYS A C 1
ATOM 740 O O . LYS A 1 94 ? -5.167 10.346 2.478 1.00 71.19 94 LYS A O 1
ATOM 745 N N . PRO A 1 95 ? -5.527 12.555 2.394 1.00 63.50 95 PRO A N 1
ATOM 746 C CA . PRO A 1 95 ? -6.425 12.511 1.232 1.00 63.50 95 PRO A CA 1
ATOM 747 C C . PRO A 1 95 ? -5.810 11.921 -0.044 1.00 63.50 95 PRO A C 1
ATOM 749 O O . PRO A 1 95 ? -6.545 11.549 -0.956 1.00 63.50 95 PRO A O 1
ATOM 752 N N . LYS A 1 96 ? -4.479 11.787 -0.105 1.00 65.62 96 LYS A N 1
ATOM 753 C CA . LYS A 1 96 ? -3.740 11.193 -1.233 1.00 65.62 96 LYS A CA 1
ATOM 754 C C . LYS A 1 96 ? -3.506 9.680 -1.099 1.00 65.62 96 LYS A C 1
ATOM 756 O O . LYS A 1 96 ? -2.651 9.129 -1.785 1.00 65.62 96 LYS A O 1
ATOM 761 N N . ILE A 1 97 ? -4.219 9.009 -0.195 1.00 61.47 97 ILE A N 1
ATOM 762 C CA . ILE A 1 97 ? -4.134 7.557 -0.035 1.00 61.47 97 ILE A CA 1
ATOM 763 C C . ILE A 1 97 ? -4.933 6.856 -1.139 1.00 61.47 97 ILE A C 1
ATOM 765 O O . ILE A 1 97 ? -6.156 6.992 -1.225 1.00 61.47 97 ILE A O 1
ATOM 769 N N . TYR A 1 98 ? -4.225 6.079 -1.959 1.00 67.50 98 TYR A N 1
ATOM 770 C CA . TYR A 1 98 ? -4.812 5.128 -2.896 1.00 67.50 98 TYR A CA 1
ATOM 771 C C . TYR A 1 98 ? -5.164 3.830 -2.163 1.00 67.50 98 TYR A C 1
ATOM 773 O O . TYR A 1 98 ? -4.432 3.373 -1.284 1.00 67.50 98 TYR A O 1
ATOM 781 N N . ASN A 1 99 ? -6.302 3.237 -2.511 1.00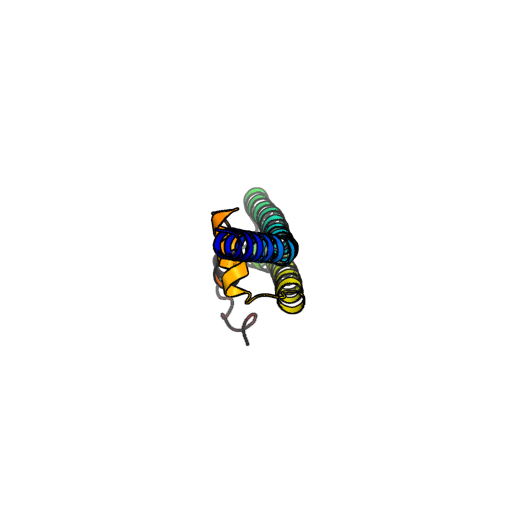 72.94 99 ASN A N 1
ATOM 782 C CA . ASN A 1 99 ? -6.581 1.852 -2.146 1.00 72.94 99 ASN A CA 1
ATOM 783 C C . ASN A 1 99 ? -5.756 0.905 -3.035 1.00 72.94 99 ASN A C 1
ATOM 785 O O . ASN A 1 99 ? -5.082 1.343 -3.966 1.00 72.94 99 ASN A O 1
ATOM 789 N N . GLU A 1 100 ? -5.840 -0.391 -2.756 1.00 74.75 100 GLU A N 1
ATOM 790 C CA . GLU A 1 100 ? -5.185 -1.454 -3.527 1.00 74.75 100 GLU A CA 1
ATOM 791 C C . GLU A 1 100 ? -5.306 -1.292 -5.040 1.00 74.75 100 GLU A C 1
ATOM 793 O O . GLU A 1 100 ? -4.308 -1.239 -5.751 1.00 74.75 100 GLU A O 1
ATOM 798 N N . GLN A 1 101 ? -6.530 -1.086 -5.517 1.00 78.38 101 GLN A N 1
ATOM 799 C CA . GLN A 1 101 ? -6.806 -0.884 -6.936 1.00 78.38 101 GLN A CA 1
ATOM 800 C C . GLN A 1 101 ? -6.112 0.359 -7.505 1.00 78.38 101 GLN A C 1
ATOM 802 O O . GLN A 1 101 ? -5.635 0.326 -8.634 1.00 78.38 101 GLN A O 1
ATOM 807 N N . GLY A 1 102 ? -6.036 1.455 -6.745 1.00 78.88 102 GLY A N 1
ATOM 808 C CA . GLY A 1 102 ? -5.353 2.670 -7.188 1.00 78.88 102 GLY A CA 1
ATOM 809 C C . GLY A 1 102 ? -3.836 2.498 -7.301 1.00 78.88 102 GLY A C 1
ATOM 810 O O . GLY A 1 102 ? -3.231 3.045 -8.219 1.00 78.88 102 GLY A O 1
ATOM 811 N N . VAL A 1 103 ? -3.234 1.710 -6.407 1.00 81.00 103 VAL A N 1
ATOM 812 C CA . VAL A 1 103 ? -1.801 1.374 -6.442 1.00 81.00 103 VAL A CA 1
ATOM 813 C C . VAL A 1 103 ? -1.496 0.458 -7.628 1.00 81.00 103 VAL A C 1
ATOM 815 O O . VAL A 1 103 ? -0.605 0.772 -8.415 1.00 81.00 103 VAL A O 1
ATOM 818 N N . ILE A 1 104 ? -2.278 -0.610 -7.808 1.00 81.38 104 ILE A N 1
ATOM 819 C CA . ILE A 1 104 ? -2.143 -1.529 -8.949 1.00 81.38 104 ILE A CA 1
ATOM 820 C C . ILE A 1 104 ? -2.312 -0.773 -10.268 1.00 81.38 104 ILE A C 1
ATOM 822 O O . ILE A 1 104 ? -1.485 -0.910 -11.162 1.00 81.38 104 ILE A O 1
ATOM 826 N N . ARG A 1 105 ? -3.328 0.091 -10.377 1.00 82.44 105 ARG A N 1
ATOM 827 C CA . ARG A 1 105 ? -3.546 0.899 -11.580 1.00 82.44 105 ARG A CA 1
ATOM 828 C C . ARG A 1 105 ? -2.357 1.804 -11.895 1.00 82.44 105 ARG A C 1
ATOM 830 O O . ARG A 1 105 ? -1.934 1.845 -13.041 1.00 82.44 105 ARG A O 1
ATOM 837 N N . LEU A 1 106 ? -1.802 2.495 -10.896 1.00 76.56 106 LEU A N 1
ATOM 838 C CA . LEU A 1 106 ? -0.635 3.358 -11.101 1.00 76.56 106 LEU A CA 1
ATOM 839 C C . LEU A 1 106 ? 0.570 2.568 -11.629 1.00 76.56 106 LEU A C 1
ATOM 841 O O . LEU A 1 106 ? 1.315 3.076 -12.461 1.00 76.56 106 LEU A O 1
ATOM 845 N N . HIS A 1 107 ? 0.759 1.338 -11.147 1.00 82.81 107 HIS A N 1
ATOM 846 C CA . HIS A 1 107 ? 1.781 0.446 -11.677 1.00 82.81 107 HIS A CA 1
ATOM 847 C C . HIS A 1 107 ? 1.479 0.029 -13.121 1.00 82.81 107 HIS A C 1
ATOM 849 O O . HIS A 1 107 ? 2.331 0.196 -13.993 1.00 82.81 107 HIS A O 1
ATOM 855 N N . ASN A 1 108 ? 0.258 -0.439 -13.383 1.00 80.00 108 ASN A N 1
ATOM 856 C CA . ASN A 1 108 ? -0.159 -0.906 -14.703 1.00 80.00 108 ASN A CA 1
ATOM 857 C C . ASN A 1 108 ? -0.095 0.206 -15.761 1.00 80.00 108 ASN A C 1
ATOM 859 O O . ASN A 1 108 ? 0.276 -0.076 -16.893 1.00 80.00 108 ASN A O 1
ATOM 863 N N . ASP A 1 109 ? -0.357 1.467 -15.399 1.00 79.38 109 ASP A N 1
ATOM 864 C CA . ASP A 1 109 ? -0.229 2.622 -16.304 1.00 79.38 109 ASP A CA 1
ATOM 865 C C . ASP A 1 109 ? 1.218 2.817 -16.824 1.00 79.38 109 ASP A C 1
ATOM 867 O O . ASP A 1 109 ? 1.430 3.469 -17.851 1.00 79.38 109 ASP A O 1
ATOM 871 N N . MET A 1 110 ? 2.228 2.260 -16.142 1.00 73.62 110 MET A N 1
ATOM 872 C CA . MET A 1 110 ? 3.625 2.267 -16.602 1.00 73.62 110 MET A CA 1
ATOM 873 C C . MET A 1 110 ? 3.983 1.062 -17.482 1.00 73.62 110 MET A C 1
ATOM 875 O O . MET A 1 110 ? 5.001 1.102 -18.176 1.00 73.62 110 MET A O 1
ATOM 879 N N . CYS A 1 111 ? 3.171 0.007 -17.467 1.00 78.12 111 CYS A N 1
ATOM 880 C CA . CYS A 1 111 ? 3.393 -1.226 -18.213 1.00 78.12 111 CYS A CA 1
ATOM 881 C C . CYS A 1 111 ? 2.659 -1.175 -19.568 1.00 78.12 111 CYS A C 1
ATOM 883 O O . CYS A 1 111 ? 1.548 -0.660 -19.669 1.00 78.12 111 CYS A O 1
ATOM 885 N N . VAL A 1 112 ? 3.266 -1.702 -20.638 1.00 61.41 112 VAL A N 1
ATOM 886 C CA . VAL A 1 112 ? 2.558 -1.967 -21.908 1.00 61.41 112 VAL A CA 1
ATOM 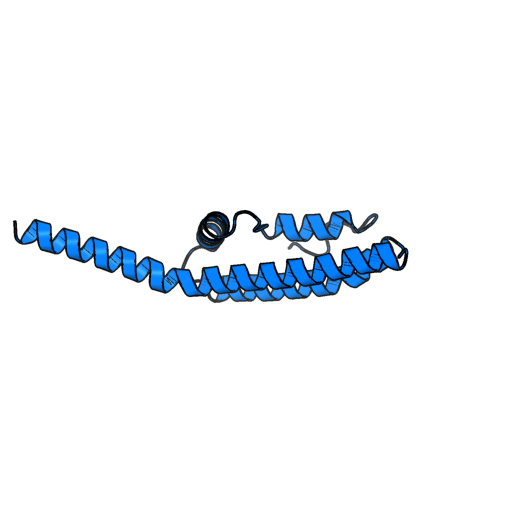887 C C . VAL A 1 112 ? 2.124 -3.422 -21.869 1.00 61.41 112 VAL A C 1
ATOM 889 O O . VAL A 1 112 ? 2.972 -4.287 -21.688 1.00 61.41 112 VAL A O 1
ATOM 892 N N . ASP A 1 113 ? 0.824 -3.685 -21.990 1.00 52.38 113 ASP A N 1
ATOM 893 C CA . ASP A 1 113 ? 0.262 -5.038 -22.099 1.00 52.38 113 ASP A CA 1
ATOM 894 C C . ASP A 1 113 ? 0.682 -6.024 -20.993 1.00 52.38 113 ASP A C 1
ATOM 896 O O . ASP A 1 113 ? 0.988 -7.187 -21.258 1.00 52.38 113 ASP A O 1
ATOM 900 N N . TYR A 1 114 ? 0.653 -5.601 -19.726 1.00 45.44 114 TYR A N 1
ATOM 901 C CA . TYR A 1 114 ? 0.621 -6.589 -18.646 1.00 45.44 114 TYR A CA 1
ATOM 902 C C . TYR A 1 114 ? -0.813 -7.116 -18.547 1.00 45.44 114 TYR A C 1
ATOM 904 O O . TYR A 1 114 ? -1.719 -6.324 -18.281 1.00 45.44 114 TYR A O 1
ATOM 912 N N . PRO A 1 115 ? -1.070 -8.418 -18.770 1.00 43.75 115 PRO A N 1
ATOM 913 C CA . PRO A 1 115 ? -2.401 -8.947 -18.546 1.00 43.75 115 PRO A CA 1
ATOM 914 C C . PRO A 1 115 ? -2.741 -8.714 -17.070 1.00 43.75 115 PRO A C 1
ATOM 916 O O . PRO A 1 115 ? -1.938 -9.046 -16.193 1.00 43.75 115 PRO A O 1
ATOM 919 N N . ASP A 1 116 ? -3.927 -8.157 -16.801 1.00 47.31 116 ASP A N 1
ATOM 920 C CA . ASP A 1 116 ? -4.466 -7.809 -15.469 1.00 47.31 116 ASP A CA 1
ATOM 921 C C . ASP A 1 116 ? -4.460 -8.977 -14.446 1.00 47.31 116 ASP A C 1
ATOM 923 O O . ASP A 1 116 ? -4.906 -8.849 -13.309 1.00 47.31 116 ASP A O 1
ATOM 927 N N . THR A 1 117 ? -3.965 -10.149 -14.835 1.00 41.97 117 THR A N 1
ATOM 928 C CA . THR A 1 117 ? -4.079 -11.438 -14.158 1.00 41.97 117 THR A CA 1
ATOM 929 C C . THR A 1 117 ? -2.967 -11.799 -13.174 1.00 41.97 117 THR A C 1
ATOM 931 O O . THR A 1 117 ? -3.077 -12.856 -12.559 1.00 41.97 117 THR A O 1
ATOM 934 N N . ILE A 1 118 ? -1.906 -11.006 -12.982 1.00 45.78 118 ILE A N 1
ATOM 935 C CA . ILE A 1 118 ? -0.809 -11.429 -12.075 1.00 45.78 118 ILE A CA 1
ATOM 936 C C . ILE A 1 118 ? -1.011 -10.957 -10.624 1.00 45.78 118 ILE A C 1
ATOM 938 O O . ILE A 1 118 ? -0.438 -11.541 -9.707 1.00 45.78 118 ILE A O 1
ATOM 942 N N . ILE A 1 119 ? -1.874 -9.969 -10.370 1.00 41.38 119 ILE A N 1
ATOM 943 C CA . ILE A 1 119 ? -2.133 -9.478 -9.007 1.00 41.38 119 ILE A CA 1
ATOM 944 C C . ILE A 1 119 ? -3.642 -9.367 -8.794 1.00 41.38 119 ILE A C 1
ATOM 946 O O . ILE A 1 119 ? -4.227 -8.297 -8.928 1.00 41.38 119 ILE A O 1
ATOM 950 N N . GLY A 1 120 ? -4.282 -10.500 -8.491 1.00 41.56 120 GLY A N 1
ATOM 951 C CA . GLY A 1 120 ? -5.693 -10.515 -8.106 1.00 41.56 120 GLY A CA 1
ATOM 952 C C . GLY A 1 120 ? -6.436 -11.821 -8.375 1.00 41.56 120 GLY A C 1
ATOM 953 O O . GLY A 1 120 ? -7.322 -11.855 -9.227 1.00 41.56 120 GLY A 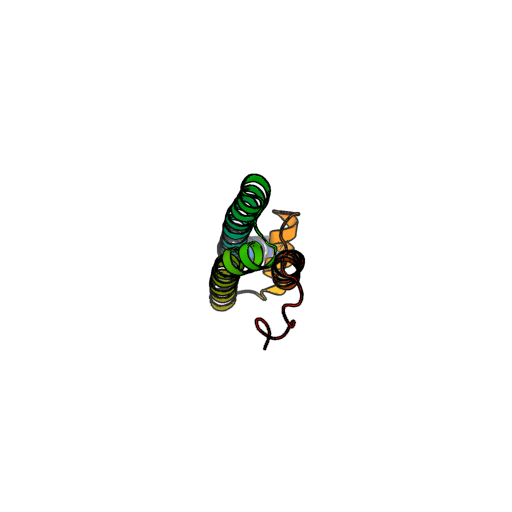O 1
ATOM 954 N N . ARG A 1 121 ? -6.135 -12.863 -7.597 1.00 33.69 121 ARG A N 1
ATOM 955 C CA . ARG A 1 121 ? -7.149 -13.776 -7.048 1.00 33.69 121 ARG A CA 1
ATOM 956 C C . ARG A 1 121 ? -6.774 -14.149 -5.627 1.00 33.69 121 ARG A C 1
ATOM 958 O O . ARG A 1 121 ? -5.578 -14.440 -5.413 1.00 33.69 121 ARG A O 1
#

Sequence (121 aa):
MKYISIILLSIIVIIILMFIITTPTVNKLSYCLNEYNISMNNTLVASRSEKWSKEKACEEGKPILQMWSACNASVQQQSLIPIALVYKIAKIIKPKIYNEQGVIRLHNDMCVDYPDTIIGR

Secondary structure (DSSP, 8-state):
-HHHHHHHHHHHHHHHHHHHHHHHHHHHHHHHHHHHHHHHHHHHHHHHHTT--HHHHHHHHHHHHHHHHHHHHHHHHH-SS-HHHHHHHHHHH-TT---HHHHHHHHHTTSSS--TTSS--

pLDDT: mean 82.2, std 13.0, range [33.69, 95.75]

Radius of gyration: 19.47 Å; chains: 1; bounding box: 46×27×60 Å